Protein AF-A0A956DVA5-F1 (afdb_monomer_lite)

Structure (mmCIF, N/CA/C/O backbone):
data_AF-A0A956DVA5-F1
#
_entry.id   AF-A0A956DVA5-F1
#
loop_
_atom_site.group_PDB
_atom_site.id
_atom_site.type_symbol
_atom_site.label_atom_id
_atom_site.label_alt_id
_atom_site.label_comp_id
_atom_site.label_asym_id
_atom_site.label_entity_id
_atom_site.label_seq_id
_atom_site.pdbx_PDB_ins_code
_atom_site.Cartn_x
_atom_site.Cartn_y
_atom_site.Cartn_z
_atom_site.occupancy
_atom_site.B_iso_or_equiv
_atom_site.auth_seq_id
_atom_site.auth_comp_id
_atom_site.auth_asym_id
_atom_site.auth_atom_id
_atom_site.pdbx_PDB_model_num
ATOM 1 N N . ARG A 1 1 ? -22.297 17.768 31.010 1.00 58.62 1 ARG A N 1
ATOM 2 C CA . ARG A 1 1 ? -20.982 17.079 30.939 1.00 58.62 1 ARG A CA 1
ATOM 3 C C . ARG A 1 1 ? -21.168 15.568 30.710 1.00 58.62 1 ARG A C 1
ATOM 5 O O . ARG A 1 1 ? -20.203 14.883 30.422 1.00 58.62 1 ARG A O 1
ATOM 12 N N . ASP A 1 2 ? -22.420 15.099 30.707 1.00 57.00 2 ASP A N 1
ATOM 13 C CA . ASP A 1 2 ? -22.815 13.689 30.810 1.00 57.00 2 ASP A CA 1
ATOM 14 C C . ASP A 1 2 ? -23.072 13.000 29.457 1.00 57.00 2 ASP A C 1
ATOM 16 O O . ASP A 1 2 ? -22.935 11.789 29.339 1.00 57.00 2 ASP A O 1
ATOM 20 N N . ALA A 1 3 ? -23.370 13.758 28.395 1.00 61.31 3 ALA A N 1
ATOM 21 C CA . ALA A 1 3 ? -23.645 13.187 27.069 1.00 61.31 3 ALA A CA 1
ATOM 22 C C . ALA A 1 3 ? -22.386 12.663 26.344 1.00 61.31 3 ALA A C 1
ATOM 24 O O . ALA A 1 3 ? -22.476 11.755 25.524 1.00 61.31 3 ALA A O 1
ATOM 25 N N . ALA A 1 4 ? -21.207 13.212 26.656 1.00 60.78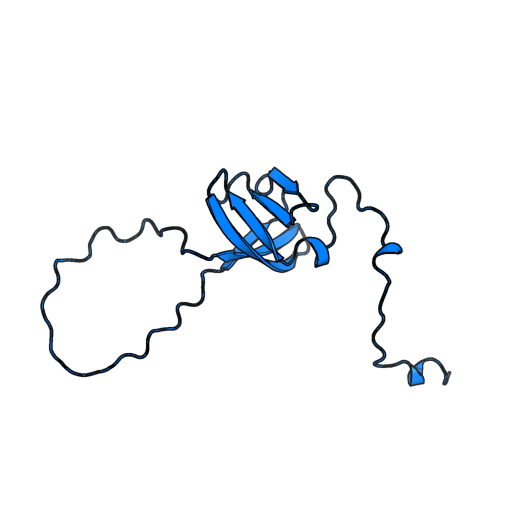 4 ALA A N 1
ATOM 26 C CA . ALA A 1 4 ? -19.945 12.807 26.034 1.00 60.78 4 ALA A CA 1
ATOM 27 C C . ALA A 1 4 ? -19.344 11.533 26.662 1.00 60.78 4 ALA A C 1
ATOM 29 O O . ALA A 1 4 ? -18.624 10.800 25.990 1.00 60.78 4 ALA A O 1
ATOM 30 N N . GLU A 1 5 ? -19.639 11.240 27.934 1.00 62.28 5 GLU A N 1
ATOM 31 C CA . GLU A 1 5 ? -19.157 10.019 28.598 1.00 62.28 5 GLU A CA 1
ATOM 32 C C . GLU A 1 5 ? -19.941 8.775 28.166 1.00 62.28 5 GLU A C 1
ATOM 34 O O . GLU A 1 5 ? -19.347 7.707 28.044 1.00 62.28 5 GLU A O 1
ATOM 39 N N . ALA A 1 6 ? -21.226 8.925 27.825 1.00 64.69 6 ALA A N 1
ATOM 40 C CA . ALA A 1 6 ? -22.063 7.846 27.289 1.00 64.69 6 ALA A CA 1
ATOM 41 C C . ALA A 1 6 ? -21.609 7.339 25.905 1.00 64.69 6 ALA A C 1
ATOM 43 O O . ALA A 1 6 ? -21.942 6.224 25.515 1.00 64.69 6 ALA A O 1
ATOM 44 N N . LEU A 1 7 ? -20.840 8.148 25.169 1.00 62.69 7 LEU A N 1
ATOM 45 C CA . LEU A 1 7 ? -20.320 7.815 23.841 1.00 62.69 7 LEU A CA 1
ATOM 46 C C . LEU A 1 7 ? -18.877 7.284 23.874 1.00 62.69 7 LEU A C 1
ATOM 48 O O . LEU A 1 7 ? -18.342 6.907 22.829 1.00 62.69 7 LEU A O 1
ATOM 52 N N . ARG A 1 8 ? -18.234 7.199 25.051 1.00 59.66 8 ARG A N 1
ATOM 53 C CA . ARG A 1 8 ? -16.911 6.565 25.161 1.00 59.66 8 ARG A CA 1
ATOM 54 C C . ARG A 1 8 ? -17.012 5.084 24.802 1.00 59.66 8 ARG A C 1
ATOM 56 O O . ARG A 1 8 ? -17.731 4.331 25.446 1.00 59.66 8 ARG A O 1
ATOM 63 N N . GLY A 1 9 ? -16.248 4.673 23.794 1.00 70.75 9 GLY A N 1
ATOM 64 C CA . GLY A 1 9 ? -16.216 3.291 23.306 1.00 70.75 9 GLY A CA 1
ATOM 65 C C . GLY A 1 9 ? -17.174 3.002 22.149 1.00 70.75 9 GLY A C 1
ATOM 66 O O . GLY A 1 9 ? -17.193 1.877 21.658 1.00 70.75 9 GLY A O 1
ATOM 67 N N . SER A 1 10 ? -17.934 3.994 21.678 1.00 69.62 10 SER A N 1
ATOM 68 C CA . SER A 1 10 ? -18.717 3.851 20.446 1.00 69.62 10 SER A CA 1
ATOM 69 C C . SER A 1 10 ? -17.796 3.869 19.222 1.00 69.62 10 SER A C 1
ATOM 71 O O . SER A 1 10 ? -16.897 4.704 19.132 1.00 69.62 10 SER A O 1
ATOM 73 N N . GLN A 1 11 ? -18.013 2.952 18.275 1.00 67.25 11 GLN A N 1
ATOM 74 C CA . GLN A 1 11 ? -17.294 2.949 16.999 1.00 67.25 11 GLN A CA 1
ATOM 75 C C . GLN A 1 11 ? -17.852 4.037 16.080 1.00 67.25 11 GLN A C 1
ATOM 77 O O . GLN A 1 11 ? -19.041 4.045 15.765 1.00 67.25 11 GLN A O 1
ATOM 82 N N . LEU A 1 12 ? -16.981 4.944 15.638 1.00 70.06 12 LEU A N 1
ATOM 83 C CA . LEU A 1 12 ? -17.312 5.931 14.620 1.00 70.06 12 LEU A CA 1
ATOM 84 C C . LEU A 1 12 ? -17.162 5.279 13.245 1.00 70.06 12 LEU A C 1
ATOM 86 O O . LEU A 1 12 ? -16.064 4.884 12.858 1.00 70.06 12 LEU A O 1
ATOM 90 N N . VAL A 1 13 ? -18.270 5.157 12.521 1.00 74.00 13 VAL A N 1
ATOM 91 C CA . VAL A 1 13 ? -18.290 4.653 11.146 1.00 74.00 13 VAL A CA 1
ATOM 92 C C . VAL A 1 13 ? -18.651 5.796 10.208 1.00 74.00 13 VAL A C 1
ATOM 94 O O . VAL A 1 13 ? -19.638 6.497 10.429 1.00 74.00 13 VAL A O 1
ATOM 97 N N . VAL A 1 14 ? -17.846 5.997 9.168 1.00 71.75 14 VAL A N 1
ATOM 98 C CA . VAL A 1 14 ? -18.098 7.002 8.131 1.00 71.75 14 VAL A CA 1
ATOM 99 C C . VAL A 1 14 ? -18.485 6.271 6.845 1.00 71.75 14 VAL A C 1
ATOM 101 O O . VAL A 1 14 ? -17.782 5.338 6.446 1.00 71.75 14 VAL A O 1
ATOM 104 N N . PRO A 1 15 ? -19.606 6.635 6.198 1.00 71.50 15 PRO A N 1
ATOM 105 C CA . PRO A 1 15 ? -19.969 6.075 4.905 1.00 71.50 15 PRO A CA 1
ATOM 106 C C . PRO A 1 15 ? -18.885 6.358 3.869 1.00 71.50 15 PRO A C 1
ATOM 108 O O . PRO A 1 15 ? -18.428 7.487 3.733 1.00 71.50 15 PRO A O 1
ATOM 111 N N . ARG A 1 16 ? -18.526 5.346 3.078 1.00 64.75 16 ARG A N 1
ATOM 112 C CA . ARG A 1 16 ? -17.474 5.473 2.061 1.00 64.75 16 ARG A CA 1
ATOM 113 C C . ARG A 1 16 ? -17.772 6.533 0.990 1.00 64.75 16 ARG A C 1
ATOM 115 O O . ARG A 1 16 ? -16.854 7.105 0.436 1.00 64.75 16 ARG A O 1
ATOM 122 N N . ALA A 1 17 ? -19.052 6.823 0.753 1.00 64.25 17 ALA A N 1
ATOM 123 C CA . ALA A 1 17 ? -19.513 7.850 -0.184 1.00 64.25 17 ALA A CA 1
ATOM 124 C C . ALA A 1 17 ? -19.338 9.301 0.318 1.00 64.25 17 ALA A C 1
ATOM 126 O O . ALA A 1 17 ? -19.606 10.230 -0.432 1.00 64.25 17 ALA A O 1
ATOM 127 N N . LEU A 1 18 ? -18.967 9.491 1.590 1.00 63.53 18 LEU A N 1
ATOM 128 C CA . LEU A 1 18 ? -18.661 10.796 2.193 1.00 63.53 18 LEU A CA 1
ATOM 129 C C . LEU A 1 18 ? -17.159 11.108 2.192 1.00 63.53 18 LEU A C 1
ATOM 131 O O . LEU A 1 18 ? -16.786 12.213 2.571 1.00 63.53 18 LEU A O 1
ATOM 135 N N . LEU A 1 19 ? -16.314 10.140 1.822 1.00 62.50 19 LEU A N 1
ATOM 136 C CA . LEU A 1 19 ? -14.902 10.407 1.576 1.00 62.50 19 LEU A CA 1
ATOM 137 C C . LEU A 1 19 ? -14.792 11.178 0.262 1.00 62.50 19 LEU A C 1
ATOM 139 O O . LEU A 1 19 ? -15.383 10.778 -0.742 1.00 62.50 19 LEU A O 1
ATOM 143 N N . GLU A 1 20 ? -14.080 12.300 0.309 1.00 66.81 20 GLU A N 1
ATOM 144 C CA . GLU A 1 20 ? -13.737 13.064 -0.886 1.00 66.81 20 GLU A CA 1
ATOM 145 C C . GLU A 1 20 ? -12.871 12.194 -1.807 1.00 66.81 20 GLU A C 1
ATOM 147 O O . GLU A 1 20 ? -12.201 11.262 -1.358 1.00 66.81 20 GLU A O 1
ATOM 152 N N . GLU A 1 21 ? -12.929 12.441 -3.115 1.00 59.94 21 GLU A N 1
ATOM 153 C CA . GLU A 1 21 ? -12.013 11.774 -4.039 1.00 59.94 21 GLU A CA 1
ATOM 154 C C . GLU A 1 21 ? -10.591 12.205 -3.668 1.00 59.94 21 GLU A C 1
ATOM 156 O O . GLU A 1 21 ? -10.309 13.401 -3.611 1.00 59.94 21 GLU A O 1
ATOM 161 N N . ALA A 1 22 ? -9.728 11.238 -3.343 1.00 64.06 22 ALA A N 1
ATOM 162 C CA . ALA A 1 22 ? -8.341 11.530 -3.012 1.00 64.06 22 ALA A CA 1
ATOM 163 C C . ALA A 1 22 ? -7.667 12.252 -4.194 1.00 64.06 22 ALA A C 1
ATOM 165 O O . ALA A 1 22 ? -7.997 11.985 -5.356 1.00 64.06 22 ALA A O 1
ATOM 166 N N . GLU A 1 23 ? -6.764 13.191 -3.902 1.00 64.00 23 GLU A N 1
ATOM 167 C CA . GLU A 1 23 ? -6.035 13.916 -4.944 1.00 64.00 23 GLU A CA 1
ATOM 168 C C . GLU A 1 23 ? -5.187 12.956 -5.795 1.00 64.00 23 GLU A C 1
ATOM 170 O O . GLU A 1 23 ? -4.921 11.812 -5.420 1.00 64.00 23 GLU A O 1
ATOM 175 N N . ALA A 1 24 ? -4.755 13.414 -6.974 1.00 60.28 24 ALA A N 1
ATOM 176 C CA . ALA A 1 24 ? -3.791 12.654 -7.761 1.00 60.28 24 ALA A CA 1
ATOM 177 C C . ALA A 1 24 ? -2.534 12.412 -6.905 1.00 60.28 24 ALA A C 1
ATOM 179 O O . ALA A 1 24 ? -1.992 13.364 -6.354 1.00 60.28 24 ALA A O 1
ATOM 180 N N . ASP A 1 25 ? -2.117 11.148 -6.791 1.00 64.81 25 ASP A N 1
ATOM 181 C CA . ASP A 1 25 ? -1.034 10.654 -5.918 1.00 64.81 25 ASP A CA 1
ATOM 182 C C . ASP A 1 25 ? -1.379 10.456 -4.428 1.00 64.81 25 ASP A C 1
ATOM 184 O O . ASP A 1 25 ? -0.534 9.972 -3.670 1.00 64.81 25 ASP A O 1
ATOM 188 N N . GLU A 1 26 ? -2.620 10.709 -4.008 1.00 71.19 26 GLU A N 1
ATOM 189 C CA . GLU A 1 26 ? -3.101 10.376 -2.666 1.00 71.19 26 GLU A CA 1
ATOM 190 C C . GLU A 1 26 ? -4.053 9.177 -2.692 1.00 71.19 26 GLU A C 1
ATOM 192 O O . GLU A 1 26 ? -4.921 9.037 -3.552 1.00 71.19 26 GLU A O 1
ATOM 197 N N . TYR A 1 27 ? -3.900 8.282 -1.717 1.00 77.88 27 TYR A N 1
ATOM 198 C CA . TYR A 1 27 ? -4.682 7.054 -1.645 1.00 77.88 27 TYR A CA 1
ATOM 199 C C . TYR A 1 27 ? -5.108 6.774 -0.213 1.00 77.88 27 TYR A C 1
ATOM 201 O O . TYR A 1 27 ? -4.314 6.850 0.727 1.00 77.88 27 TYR A O 1
ATOM 209 N N . TYR A 1 28 ? -6.360 6.363 -0.036 1.00 79.88 28 TYR A N 1
ATOM 210 C CA . TYR A 1 28 ? -6.809 5.901 1.266 1.00 79.88 28 TYR A CA 1
ATOM 211 C C . TYR A 1 28 ? -6.170 4.552 1.605 1.00 79.88 28 TYR A C 1
ATOM 213 O O . TYR A 1 28 ? -6.259 3.591 0.844 1.00 79.88 28 TYR A O 1
ATOM 221 N N . VAL A 1 29 ? -5.606 4.438 2.810 1.00 79.19 29 VAL A N 1
ATOM 222 C CA . VAL A 1 29 ? -5.010 3.190 3.328 1.00 79.19 29 VAL A CA 1
ATOM 223 C C . VAL A 1 29 ? -5.970 2.001 3.220 1.00 79.19 29 VAL A C 1
ATOM 225 O O . VAL A 1 29 ? -5.570 0.902 2.848 1.00 79.19 29 VAL A O 1
ATOM 228 N N . VAL A 1 30 ? -7.261 2.223 3.477 1.00 79.25 30 VAL A N 1
ATOM 229 C CA . VAL A 1 30 ? -8.300 1.184 3.374 1.00 79.25 30 VAL A CA 1
ATOM 230 C C . VAL A 1 30 ? -8.514 0.662 1.951 1.00 79.25 30 VAL A C 1
ATOM 232 O O . VAL A 1 30 ? -9.091 -0.412 1.784 1.00 79.25 30 VAL A O 1
ATOM 235 N N . ASP A 1 31 ? -8.066 1.413 0.948 1.00 82.19 31 ASP A N 1
ATOM 236 C CA . ASP A 1 31 ? -8.175 1.063 -0.468 1.00 82.19 31 ASP A CA 1
ATOM 237 C C . ASP A 1 31 ? -6.915 0.382 -0.974 1.00 82.19 31 ASP A C 1
ATOM 239 O O . ASP A 1 31 ? -7.000 -0.460 -1.862 1.00 82.19 31 ASP A O 1
ATOM 243 N N . LEU A 1 32 ? -5.777 0.698 -0.358 1.00 83.69 32 LEU A N 1
ATOM 244 C CA . LEU A 1 32 ? -4.491 0.062 -0.611 1.00 83.69 32 LEU A CA 1
ATOM 245 C C . LEU A 1 32 ? -4.413 -1.338 0.007 1.00 83.69 32 LEU A C 1
ATOM 247 O O . LEU A 1 32 ? -3.826 -2.244 -0.585 1.00 83.69 32 LEU A O 1
ATOM 251 N N . ILE A 1 33 ? -5.005 -1.541 1.189 1.00 86.62 33 ILE A N 1
ATOM 252 C CA . ILE A 1 33 ? -5.037 -2.852 1.847 1.00 86.62 33 ILE A CA 1
ATOM 253 C C . ILE A 1 33 ? -5.862 -3.837 1.007 1.00 86.62 33 ILE A C 1
ATOM 255 O O . ILE A 1 33 ? -7.032 -3.616 0.698 1.00 86.62 33 ILE A O 1
ATOM 259 N N . GLY A 1 34 ? -5.258 -4.981 0.685 1.00 85.19 34 GLY A N 1
ATOM 260 C CA . GLY A 1 34 ? -5.843 -6.014 -0.163 1.00 85.19 34 GLY A CA 1
ATOM 261 C C . GLY A 1 34 ? -5.543 -5.851 -1.653 1.00 85.19 34 GLY A C 1
ATOM 262 O O . GLY A 1 34 ? -5.982 -6.700 -2.429 1.00 85.19 34 GLY A O 1
ATOM 263 N N . CYS A 1 35 ? -4.796 -4.818 -2.058 1.00 88.44 35 CYS A N 1
ATOM 264 C CA . CYS A 1 35 ? -4.332 -4.694 -3.435 1.00 88.44 35 CYS A CA 1
ATOM 265 C C . CYS A 1 35 ? -3.286 -5.756 -3.786 1.00 88.44 35 CYS A C 1
ATOM 267 O O . CYS A 1 35 ? -2.422 -6.099 -2.977 1.00 88.44 35 CYS A O 1
ATOM 269 N N . GLU A 1 36 ? -3.351 -6.263 -5.013 1.00 89.25 36 GLU A N 1
ATOM 270 C CA . GLU A 1 36 ? -2.353 -7.167 -5.575 1.00 89.25 36 GLU A CA 1
ATOM 271 C C . GLU A 1 36 ? -1.130 -6.366 -6.012 1.00 89.25 36 GLU A C 1
ATOM 273 O O . GLU A 1 36 ? -1.240 -5.403 -6.768 1.00 89.25 36 GLU A O 1
ATOM 278 N N . VAL A 1 37 ? 0.041 -6.769 -5.538 1.00 88.62 37 VAL A N 1
ATOM 279 C CA . VAL A 1 37 ? 1.301 -6.092 -5.834 1.00 88.62 37 VAL A CA 1
ATOM 280 C C . VAL A 1 37 ? 1.972 -6.801 -6.997 1.00 88.62 37 VAL A C 1
ATOM 282 O O . VAL A 1 37 ? 2.310 -7.986 -6.913 1.00 88.62 37 VAL A O 1
ATOM 285 N N . MET A 1 38 ? 2.144 -6.060 -8.083 1.00 87.31 38 MET A N 1
ATOM 286 C CA . MET A 1 38 ? 2.718 -6.502 -9.345 1.00 87.31 38 MET A CA 1
ATOM 287 C C . MET A 1 38 ? 4.056 -5.796 -9.541 1.00 87.31 38 MET A C 1
ATOM 289 O O . MET A 1 38 ? 4.130 -4.579 -9.417 1.00 87.31 38 MET A O 1
ATOM 293 N N . LEU A 1 39 ? 5.105 -6.540 -9.862 1.00 86.19 39 LEU A N 1
ATOM 294 C CA . LEU A 1 39 ? 6.364 -5.989 -10.351 1.00 86.19 39 LEU A CA 1
ATOM 295 C C . LEU A 1 39 ? 6.505 -6.398 -11.810 1.00 86.19 39 LEU A C 1
ATOM 297 O O . LEU A 1 39 ? 6.601 -7.590 -12.106 1.00 86.19 39 LEU A O 1
ATOM 301 N N . ASP A 1 40 ? 6.463 -5.414 -12.704 1.00 82.88 40 ASP A N 1
ATOM 302 C CA . ASP A 1 40 ? 6.322 -5.628 -14.145 1.00 82.88 40 ASP A CA 1
ATOM 303 C C . ASP A 1 40 ? 5.135 -6.566 -14.463 1.00 82.88 40 ASP A C 1
ATOM 305 O O . ASP A 1 40 ? 3.977 -6.178 -14.308 1.00 82.88 40 ASP A O 1
ATOM 309 N N . GLU A 1 41 ? 5.397 -7.813 -14.863 1.00 79.81 41 GLU A N 1
ATOM 310 C CA . GLU A 1 41 ? 4.379 -8.834 -15.168 1.00 79.81 41 GLU A CA 1
ATOM 311 C C . GLU A 1 41 ? 4.237 -9.900 -14.063 1.00 79.81 41 GLU A C 1
ATOM 313 O O . GLU A 1 41 ? 3.384 -10.790 -14.139 1.00 79.81 41 GLU A O 1
ATOM 318 N N . ALA A 1 42 ? 5.067 -9.830 -13.019 1.00 82.12 42 ALA A N 1
ATOM 319 C CA . ALA A 1 42 ? 5.108 -10.806 -11.942 1.00 82.12 42 ALA A CA 1
ATOM 320 C C . ALA A 1 42 ? 4.288 -10.342 -10.733 1.00 82.12 42 ALA A C 1
ATOM 322 O O . ALA A 1 42 ? 4.586 -9.334 -10.094 1.00 82.12 42 ALA A O 1
ATOM 323 N N . ARG A 1 43 ? 3.286 -11.139 -10.352 1.00 85.81 43 ARG A N 1
ATOM 324 C CA . ARG A 1 4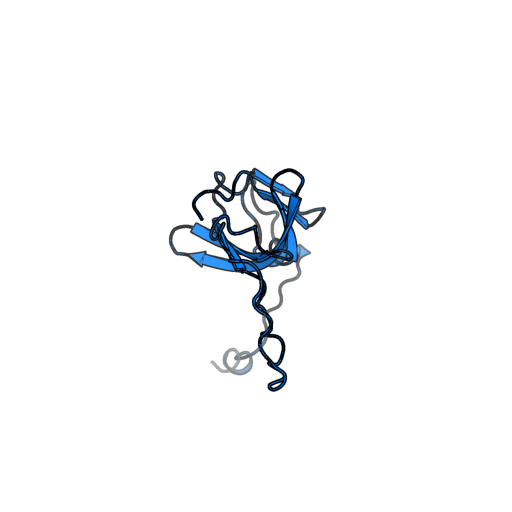3 ? 2.598 -10.969 -9.069 1.00 85.81 43 ARG A CA 1
ATOM 325 C C . ARG A 1 43 ? 3.543 -11.338 -7.928 1.00 85.81 43 ARG A C 1
ATOM 327 O O . ARG A 1 43 ? 3.941 -12.496 -7.804 1.00 85.81 43 ARG A O 1
ATOM 334 N N . LEU A 1 44 ? 3.852 -10.365 -7.081 1.00 83.75 44 LEU A N 1
ATOM 335 C CA . LEU A 1 44 ? 4.665 -10.552 -5.883 1.00 83.75 44 LEU A CA 1
ATOM 336 C C . LEU A 1 44 ? 3.820 -11.023 -4.698 1.00 83.75 44 LEU A C 1
ATOM 338 O O . LEU A 1 44 ? 4.237 -11.907 -3.948 1.00 83.75 44 LEU A O 1
ATOM 342 N N . GLY A 1 45 ? 2.623 -10.459 -4.536 1.00 87.44 45 GLY A N 1
ATOM 343 C CA . GLY A 1 45 ? 1.773 -10.772 -3.394 1.00 87.44 45 GLY A CA 1
ATOM 344 C C . GLY A 1 45 ? 0.607 -9.812 -3.229 1.00 87.44 45 GLY A C 1
ATOM 345 O O . GLY A 1 45 ? 0.094 -9.272 -4.209 1.00 87.44 45 GLY A O 1
ATOM 346 N N . VAL A 1 46 ? 0.184 -9.608 -1.983 1.00 89.81 46 VAL A N 1
ATOM 347 C CA . VAL A 1 46 ? -0.936 -8.722 -1.630 1.00 89.81 46 VAL A CA 1
ATOM 348 C C . VAL A 1 46 ? -0.568 -7.787 -0.484 1.00 89.81 46 VAL A C 1
ATOM 350 O O . VAL A 1 46 ? 0.112 -8.198 0.458 1.00 89.81 46 VAL A O 1
ATOM 353 N N . VAL A 1 47 ? -1.027 -6.538 -0.536 1.00 89.75 47 VAL A N 1
ATOM 354 C CA . VAL A 1 47 ? -0.880 -5.582 0.569 1.00 89.75 47 VAL A CA 1
ATOM 355 C C . VAL A 1 47 ? -1.729 -6.062 1.744 1.00 89.75 47 VAL A C 1
ATOM 357 O O . VAL A 1 47 ? -2.933 -6.274 1.608 1.00 89.75 47 VAL A O 1
ATOM 360 N N . VAL A 1 48 ? -1.108 -6.244 2.904 1.00 88.81 48 VAL A N 1
ATOM 361 C CA . VAL A 1 48 ? -1.787 -6.663 4.138 1.00 88.81 48 VAL A CA 1
ATOM 362 C C . VAL A 1 48 ? -1.918 -5.539 5.151 1.00 88.81 48 VAL A C 1
ATOM 364 O O . VAL A 1 48 ? -2.789 -5.619 6.012 1.00 88.81 48 VAL A O 1
ATOM 367 N N . ASP A 1 49 ? -1.061 -4.526 5.067 1.00 86.94 49 ASP A N 1
ATOM 368 C CA . ASP A 1 49 ? -1.046 -3.400 5.996 1.00 86.94 49 ASP A CA 1
ATOM 369 C C . ASP A 1 49 ? -0.358 -2.186 5.355 1.00 86.94 49 ASP A C 1
ATOM 371 O O . ASP A 1 49 ? 0.345 -2.332 4.352 1.00 86.94 49 ASP A O 1
ATOM 375 N N . VAL A 1 50 ? -0.534 -1.002 5.940 1.00 87.06 50 VAL A N 1
ATOM 376 C CA . VAL A 1 50 ? 0.202 0.215 5.567 1.00 87.06 50 VAL A CA 1
ATOM 377 C C . VAL A 1 50 ? 0.705 0.887 6.839 1.00 87.06 50 VAL A C 1
ATOM 379 O O . VAL A 1 50 ? -0.079 1.304 7.689 1.00 87.06 50 VAL A O 1
ATOM 382 N N . GLN A 1 51 ? 2.023 0.987 6.974 1.00 88.12 51 GLN A N 1
ATOM 383 C CA . GLN A 1 51 ? 2.676 1.674 8.078 1.00 88.12 51 GLN A CA 1
ATOM 384 C C . GLN A 1 51 ? 3.000 3.111 7.685 1.00 88.12 51 GLN A C 1
ATOM 386 O O . GLN A 1 51 ? 3.802 3.350 6.789 1.00 88.12 51 GLN A O 1
ATOM 391 N N . SER A 1 52 ? 2.404 4.066 8.393 1.00 83.56 52 SER A N 1
ATOM 392 C CA . SER A 1 52 ? 2.717 5.482 8.220 1.00 83.56 52 SER A CA 1
ATOM 393 C C . SER A 1 52 ? 3.917 5.863 9.089 1.00 83.56 52 SER A C 1
ATOM 395 O O . SER A 1 52 ? 3.836 5.831 10.322 1.00 83.56 52 SER A O 1
ATOM 397 N N . TYR A 1 53 ? 5.051 6.179 8.461 1.00 85.81 53 TYR A N 1
ATOM 398 C CA . TYR A 1 53 ? 6.237 6.715 9.128 1.00 85.81 53 TYR A CA 1
ATOM 399 C C . TYR A 1 53 ? 6.257 8.247 9.025 1.00 85.81 53 TYR A C 1
ATOM 401 O O . TYR A 1 53 ? 5.660 8.816 8.115 1.00 85.81 53 TYR A O 1
ATOM 409 N N . PRO A 1 54 ? 7.002 8.954 9.899 1.00 83.56 54 PRO A N 1
ATOM 410 C CA . PRO A 1 54 ? 7.051 10.421 9.887 1.00 83.56 54 PRO A CA 1
ATOM 411 C C . PRO A 1 54 ? 7.505 11.055 8.562 1.00 83.56 54 PRO A C 1
ATOM 413 O O . PRO A 1 54 ? 7.269 12.239 8.347 1.00 83.56 54 PRO A O 1
ATOM 416 N N . THR A 1 55 ? 8.196 10.289 7.715 1.00 78.75 55 THR A N 1
ATOM 417 C CA . THR A 1 55 ? 8.803 10.764 6.463 1.00 78.75 55 THR A CA 1
ATOM 418 C C . THR A 1 55 ? 8.141 10.164 5.218 1.00 78.75 55 THR A C 1
ATOM 420 O O . THR A 1 55 ? 8.322 10.702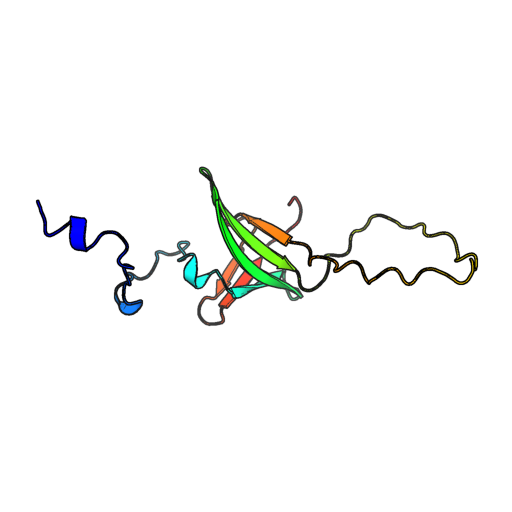 4.129 1.00 78.75 55 THR A O 1
ATOM 423 N N . CYS A 1 56 ? 7.426 9.043 5.350 1.00 80.69 56 CYS A N 1
ATOM 424 C CA . CYS A 1 56 ? 6.788 8.337 4.239 1.00 80.69 56 CYS A CA 1
ATOM 425 C C . CYS A 1 56 ? 5.795 7.278 4.731 1.00 80.69 56 CYS A C 1
ATOM 427 O O . CYS A 1 56 ? 5.937 6.734 5.824 1.00 80.69 56 CYS A O 1
ATOM 429 N N . ASP A 1 57 ? 4.842 6.914 3.883 1.00 86.94 57 ASP A N 1
ATOM 430 C CA . ASP A 1 57 ? 4.009 5.733 4.093 1.00 86.94 57 ASP A CA 1
ATOM 431 C C . ASP A 1 57 ? 4.656 4.498 3.468 1.00 86.94 57 ASP A C 1
ATOM 433 O O . ASP A 1 57 ? 5.296 4.572 2.420 1.00 86.94 57 ASP A O 1
ATOM 437 N N . VAL A 1 58 ? 4.511 3.346 4.116 1.00 87.00 58 VAL A N 1
ATOM 438 C CA . VAL A 1 58 ? 5.131 2.080 3.724 1.00 87.00 58 VAL A CA 1
ATOM 439 C C . VAL A 1 58 ? 4.062 1.001 3.627 1.00 87.00 58 VAL A C 1
ATOM 441 O O . VAL A 1 58 ? 3.417 0.641 4.609 1.00 87.00 58 VAL A O 1
ATOM 444 N N . LEU A 1 59 ? 3.890 0.445 2.433 1.00 87.44 59 LEU A N 1
ATOM 445 C CA . LEU A 1 59 ? 3.014 -0.686 2.158 1.00 87.44 59 LEU A CA 1
ATOM 446 C C . LEU A 1 59 ? 3.659 -1.973 2.669 1.00 87.44 59 LEU A C 1
ATOM 448 O O . LEU A 1 59 ? 4.738 -2.357 2.226 1.00 87.44 59 LEU A O 1
ATOM 452 N N . VAL A 1 60 ? 2.976 -2.691 3.550 1.00 88.25 60 VAL A N 1
ATOM 453 C CA . VAL A 1 60 ? 3.383 -4.030 3.974 1.00 88.25 60 VAL A CA 1
ATOM 454 C C . VAL A 1 60 ? 2.721 -5.041 3.052 1.00 88.25 60 VAL A C 1
ATOM 456 O O . VAL A 1 60 ? 1.509 -5.261 3.089 1.00 88.25 60 VAL A O 1
ATOM 459 N N . VAL A 1 61 ? 3.531 -5.691 2.234 1.00 88.25 61 VAL A N 1
ATOM 460 C CA . VAL A 1 61 ? 3.123 -6.674 1.237 1.00 88.25 61 VAL A CA 1
ATOM 461 C C . VAL A 1 61 ? 3.469 -8.063 1.740 1.00 88.25 61 VAL A C 1
ATOM 463 O O . VAL A 1 61 ? 4.589 -8.344 2.159 1.00 88.25 61 VAL A O 1
ATOM 466 N N . ASN A 1 62 ? 2.500 -8.962 1.692 1.00 87.44 62 ASN A N 1
ATOM 467 C CA . ASN A 1 62 ? 2.718 -10.363 1.975 1.00 87.44 62 ASN A CA 1
ATOM 468 C C . ASN A 1 62 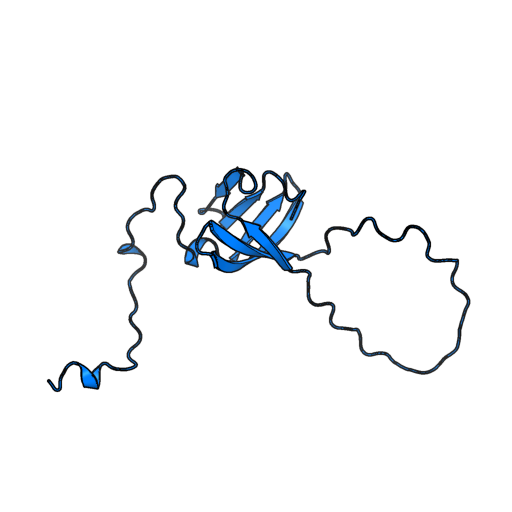? 3.023 -11.095 0.670 1.00 87.44 62 ASN A C 1
ATOM 470 O O . ASN A 1 62 ? 2.144 -11.197 -0.188 1.00 87.44 62 ASN A O 1
ATOM 474 N N . LEU A 1 63 ? 4.255 -11.582 0.520 1.00 82.31 63 LEU A N 1
ATOM 475 C CA . LEU A 1 63 ? 4.687 -12.248 -0.701 1.00 82.31 63 LEU A CA 1
ATOM 476 C C . LEU A 1 63 ? 4.139 -13.679 -0.763 1.00 82.31 63 LEU A C 1
ATOM 478 O O . LEU A 1 63 ? 4.322 -14.472 0.165 1.00 82.31 63 LEU A O 1
ATOM 482 N N . ASP A 1 64 ? 3.504 -14.025 -1.884 1.00 71.44 64 ASP A N 1
ATOM 483 C CA . ASP A 1 64 ? 2.971 -15.376 -2.123 1.00 71.44 64 ASP A CA 1
ATOM 484 C C . ASP A 1 64 ? 4.101 -16.381 -2.390 1.00 71.44 64 ASP A C 1
ATOM 486 O O . ASP A 1 64 ? 4.013 -17.566 -2.054 1.00 71.44 64 ASP A O 1
ATOM 490 N N . ARG A 1 65 ? 5.197 -15.891 -2.973 1.00 61.44 65 ARG A N 1
ATOM 491 C CA . ARG A 1 65 ? 6.420 -16.645 -3.226 1.00 61.44 65 ARG A CA 1
ATOM 492 C C . ARG A 1 65 ? 7.595 -15.883 -2.622 1.00 61.44 65 ARG A C 1
ATOM 494 O O . ARG A 1 65 ? 7.651 -14.669 -2.790 1.00 61.44 65 ARG A O 1
ATOM 501 N N . PRO A 1 66 ? 8.554 -16.556 -1.964 1.00 59.25 66 PRO A N 1
ATOM 502 C CA . PRO A 1 66 ? 9.818 -15.908 -1.659 1.00 59.25 66 PRO A CA 1
ATOM 503 C C . PRO A 1 66 ? 10.422 -15.383 -2.962 1.00 59.25 66 PRO A C 1
ATOM 505 O O . PRO A 1 66 ? 10.609 -16.153 -3.911 1.00 59.25 66 PRO A O 1
ATOM 508 N N . LEU A 1 67 ? 10.664 -14.070 -3.012 1.00 56.56 67 LEU A N 1
ATOM 509 C CA . LEU A 1 67 ? 11.557 -13.477 -3.997 1.00 56.56 67 LEU A CA 1
ATOM 510 C C . LEU A 1 67 ? 12.863 -14.254 -3.850 1.00 56.56 67 LEU A C 1
ATOM 512 O O . LEU A 1 67 ? 13.393 -14.326 -2.747 1.00 56.56 67 LEU A O 1
ATOM 516 N N . ALA A 1 68 ? 13.259 -14.984 -4.888 1.00 48.25 68 ALA A N 1
ATOM 517 C CA . ALA A 1 68 ? 14.326 -15.966 -4.781 1.00 48.25 68 ALA A CA 1
ATOM 518 C C . ALA A 1 68 ? 15.581 -15.300 -4.205 1.00 48.25 68 ALA A C 1
ATOM 520 O O . ALA A 1 68 ? 16.168 -14.458 -4.874 1.00 48.25 68 ALA A O 1
ATOM 521 N N . ASP A 1 69 ? 15.973 -15.670 -2.985 1.00 46.28 69 ASP A N 1
ATOM 522 C CA . ASP A 1 69 ? 17.247 -15.258 -2.408 1.00 46.28 69 ASP A CA 1
ATOM 523 C C . ASP A 1 69 ? 18.367 -15.757 -3.340 1.00 46.28 69 ASP A C 1
ATOM 525 O O . ASP A 1 69 ? 18.515 -16.975 -3.501 1.00 46.28 69 ASP A O 1
ATOM 529 N N . PRO A 1 70 ? 19.190 -14.893 -3.965 1.00 49.06 70 PRO A N 1
ATOM 530 C CA . PRO A 1 70 ? 20.374 -15.346 -4.680 1.00 49.06 70 PRO A CA 1
ATOM 531 C C . PRO A 1 70 ? 21.529 -15.561 -3.686 1.00 49.06 70 PRO A C 1
ATOM 533 O O . PRO A 1 70 ? 22.604 -14.987 -3.841 1.00 49.06 70 PRO A O 1
ATOM 536 N N . ALA A 1 71 ? 21.315 -16.358 -2.635 1.00 48.44 71 ALA A N 1
ATOM 537 C CA . ALA A 1 71 ? 22.333 -16.625 -1.618 1.00 48.44 71 ALA A CA 1
ATOM 538 C C . ALA A 1 71 ? 22.190 -18.031 -1.011 1.00 48.44 71 ALA A C 1
ATOM 540 O O . ALA A 1 71 ? 21.754 -18.196 0.121 1.00 48.44 71 ALA A O 1
ATOM 541 N N . ASP A 1 72 ? 22.514 -19.040 -1.824 1.00 42.72 72 ASP A N 1
ATOM 542 C CA . ASP A 1 72 ? 23.476 -20.099 -1.473 1.00 42.72 72 ASP A CA 1
ATOM 543 C C . ASP A 1 72 ? 23.658 -21.032 -2.691 1.00 42.72 72 ASP A C 1
ATOM 545 O O . ASP A 1 72 ? 22.900 -21.991 -2.866 1.00 42.72 72 ASP A O 1
ATOM 549 N N . PRO A 1 73 ? 24.652 -20.799 -3.571 1.00 54.03 73 PRO A N 1
ATOM 550 C CA . PRO A 1 73 ? 24.983 -21.722 -4.647 1.00 54.03 73 PRO A CA 1
ATOM 551 C C . PRO A 1 73 ? 25.902 -22.849 -4.150 1.00 54.03 73 PRO A C 1
ATOM 553 O O . PRO A 1 73 ? 26.851 -23.188 -4.837 1.00 54.03 73 PRO A O 1
ATOM 556 N N . GLU A 1 74 ? 25.677 -23.438 -2.972 1.00 48.88 74 GLU A N 1
ATOM 557 C CA . GLU A 1 74 ? 26.408 -24.654 -2.580 1.00 48.88 74 GLU A CA 1
ATOM 558 C C . GLU A 1 74 ? 25.699 -25.435 -1.467 1.00 48.88 74 GLU A C 1
ATOM 560 O O . GLU A 1 74 ? 26.124 -25.480 -0.315 1.00 48.88 74 GLU A O 1
ATOM 565 N N . ALA A 1 75 ? 24.606 -26.114 -1.816 1.00 46.41 75 ALA A N 1
ATOM 566 C CA . ALA A 1 75 ? 24.239 -27.313 -1.076 1.00 46.41 75 ALA A CA 1
ATOM 567 C C . ALA A 1 75 ? 25.103 -28.470 -1.618 1.00 46.41 75 ALA A C 1
ATOM 569 O O . ALA A 1 75 ? 24.886 -28.885 -2.762 1.00 46.41 75 ALA A O 1
ATOM 570 N N . PRO A 1 76 ? 26.082 -28.999 -0.855 1.00 53.78 76 PRO A N 1
ATOM 571 C CA . PRO A 1 76 ? 26.795 -30.206 -1.256 1.00 53.78 76 PRO A CA 1
ATOM 572 C C . PRO A 1 76 ? 25.793 -31.361 -1.443 1.00 53.78 76 PRO A C 1
ATOM 574 O O . PRO A 1 76 ? 24.733 -31.368 -0.803 1.00 53.78 76 PRO A O 1
ATOM 577 N N . PRO A 1 77 ? 26.089 -32.329 -2.332 1.00 60.09 77 PRO A N 1
ATOM 578 C CA . PRO A 1 77 ? 25.165 -33.402 -2.681 1.00 60.09 77 PRO A CA 1
ATOM 579 C C . PRO A 1 77 ? 24.664 -34.141 -1.431 1.00 60.09 77 PRO A C 1
ATOM 581 O O . PRO A 1 77 ? 25.402 -34.291 -0.454 1.00 60.09 77 PRO A O 1
ATOM 584 N N . PRO A 1 78 ? 23.404 -34.605 -1.435 1.00 51.25 78 PRO A N 1
ATOM 585 C CA . PRO A 1 78 ? 22.759 -35.101 -0.231 1.00 51.25 78 PRO A CA 1
ATOM 586 C C . PRO A 1 78 ? 23.419 -36.397 0.252 1.00 51.25 78 PRO A C 1
ATOM 588 O O . PRO A 1 78 ? 23.253 -37.458 -0.348 1.00 51.25 78 PRO A O 1
ATOM 591 N N . GLU A 1 79 ? 24.120 -36.339 1.385 1.00 49.62 79 GLU A N 1
ATOM 592 C CA . GLU A 1 79 ? 24.416 -37.544 2.160 1.00 49.62 79 GLU A CA 1
ATOM 593 C C . GLU A 1 79 ? 23.113 -38.103 2.768 1.00 49.62 79 GLU A C 1
ATOM 595 O O . GLU A 1 79 ? 22.342 -37.357 3.386 1.00 49.62 79 GLU A O 1
ATOM 600 N N . PRO A 1 80 ? 22.852 -39.421 2.685 1.00 52.25 80 PRO A N 1
ATOM 601 C CA . PRO A 1 80 ? 21.669 -40.016 3.287 1.00 52.25 80 PRO A CA 1
ATOM 602 C C . PRO A 1 80 ? 21.891 -40.191 4.796 1.00 52.25 80 PRO A C 1
ATOM 604 O O . PRO A 1 80 ? 22.642 -41.067 5.228 1.00 52.25 80 PRO A O 1
ATOM 607 N N . LYS A 1 81 ? 21.217 -39.392 5.637 1.00 42.75 81 LYS A N 1
ATOM 608 C CA . LYS A 1 81 ? 21.248 -39.573 7.102 1.00 42.75 81 LYS A CA 1
ATOM 609 C C . LYS A 1 81 ? 19.857 -39.765 7.721 1.00 42.75 81 LYS A C 1
ATOM 611 O O . LYS A 1 81 ? 19.173 -38.812 8.060 1.00 42.75 81 LYS A O 1
ATOM 616 N N . LYS A 1 82 ? 19.558 -41.063 7.891 1.00 34.81 82 LYS A N 1
ATOM 617 C CA . LYS A 1 82 ? 18.892 -41.809 8.990 1.00 34.81 82 LYS A CA 1
ATOM 618 C C . LYS A 1 82 ? 17.483 -41.405 9.491 1.00 34.81 82 LYS A C 1
ATOM 620 O O . LYS A 1 82 ? 17.138 -40.231 9.562 1.00 34.81 82 LYS A O 1
ATOM 625 N N . PRO A 1 83 ? 16.660 -42.400 9.897 1.00 40.44 83 PRO A N 1
ATOM 626 C CA . PRO A 1 83 ? 15.275 -42.184 10.294 1.00 40.44 83 PRO A CA 1
ATOM 627 C C . PRO A 1 83 ? 15.199 -41.662 11.733 1.00 40.44 83 PRO A C 1
ATOM 629 O O . PRO A 1 83 ? 15.835 -42.212 12.627 1.00 40.44 83 PRO A O 1
ATOM 632 N N . GLY A 1 84 ? 14.364 -40.648 11.969 1.00 44.88 84 GLY A N 1
ATOM 633 C CA . GLY A 1 84 ? 13.895 -40.326 13.321 1.00 44.88 84 GLY A CA 1
ATOM 634 C C . GLY A 1 84 ? 14.057 -38.875 13.763 1.00 44.88 84 GLY A C 1
ATOM 635 O O . GLY A 1 84 ? 14.889 -38.578 14.604 1.00 44.88 84 GLY A O 1
ATOM 636 N N . PHE A 1 85 ? 13.202 -37.990 13.246 1.00 37.97 85 PHE A N 1
ATOM 637 C CA . PHE A 1 85 ? 12.408 -37.015 14.014 1.00 37.97 85 PHE A CA 1
ATOM 638 C C . PHE A 1 85 ? 11.500 -36.302 13.002 1.00 37.97 85 PHE A C 1
ATOM 640 O O . PHE A 1 85 ? 11.996 -35.622 12.104 1.00 37.97 85 PHE A O 1
ATOM 647 N N . LYS A 1 86 ? 10.171 -36.456 13.092 1.00 40.38 86 LYS A N 1
ATOM 648 C CA . LYS A 1 86 ? 9.236 -35.700 12.238 1.00 40.38 86 LYS A CA 1
ATOM 649 C C . LYS A 1 86 ? 9.289 -34.225 12.658 1.00 40.38 86 LYS A C 1
ATOM 651 O O . LYS A 1 86 ? 8.521 -33.803 13.521 1.00 40.38 86 LYS A O 1
ATOM 656 N N . LYS A 1 87 ? 10.217 -33.437 12.098 1.00 42.50 87 LYS A N 1
ATOM 657 C CA . LYS A 1 87 ? 10.199 -31.974 12.238 1.00 42.50 87 LYS A CA 1
ATOM 658 C C . LYS A 1 87 ? 8.875 -31.499 11.643 1.00 42.50 87 LYS A C 1
ATOM 660 O O . LYS A 1 87 ? 8.651 -31.650 10.445 1.00 42.50 87 LYS A O 1
ATOM 665 N N . LYS A 1 88 ? 7.975 -30.984 12.491 1.00 33.03 88 LYS A N 1
ATOM 666 C CA . LYS A 1 88 ? 6.769 -30.279 12.032 1.00 33.03 88 LYS A CA 1
ATOM 667 C C . LYS A 1 88 ? 7.222 -29.251 10.989 1.00 33.03 88 LYS A C 1
ATOM 669 O O . LYS A 1 88 ? 8.235 -28.593 11.253 1.00 33.03 88 LYS A O 1
ATOM 674 N N . PRO A 1 89 ? 6.545 -29.130 9.833 1.00 37.69 89 PRO A N 1
ATOM 675 C CA . PRO A 1 89 ? 6.949 -28.167 8.821 1.00 37.69 89 PRO A CA 1
ATOM 676 C C . PRO A 1 89 ? 7.013 -26.816 9.520 1.00 37.69 89 PRO A C 1
ATOM 678 O O . PRO A 1 89 ? 6.036 -26.392 10.147 1.00 37.69 89 PRO A O 1
ATOM 681 N N . ARG A 1 90 ? 8.196 -26.189 9.515 1.00 50.03 90 ARG A N 1
ATOM 682 C CA . ARG A 1 90 ? 8.308 -24.799 9.946 1.00 50.03 90 ARG A CA 1
ATOM 683 C C . ARG A 1 90 ? 7.295 -24.087 9.071 1.00 50.03 90 ARG A C 1
ATOM 685 O O . ARG A 1 90 ? 7.423 -24.143 7.852 1.00 50.03 90 ARG A O 1
ATOM 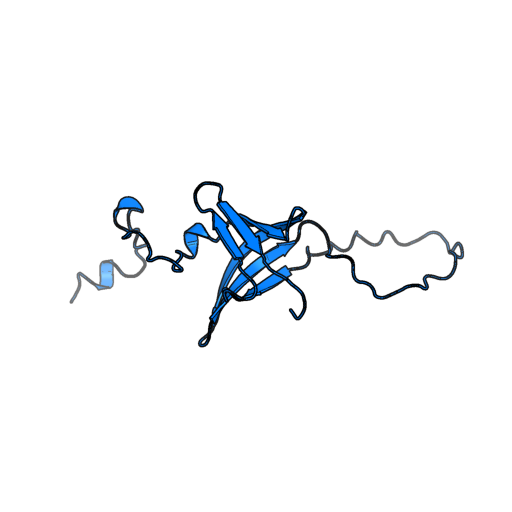692 N N . ARG A 1 91 ? 6.237 -23.543 9.677 1.00 45.59 91 ARG A N 1
ATOM 693 C CA . ARG A 1 91 ? 5.327 -22.646 8.974 1.00 45.59 91 ARG A CA 1
ATOM 694 C C . ARG A 1 91 ? 6.222 -21.499 8.529 1.00 45.59 91 ARG A C 1
ATOM 696 O O . ARG A 1 91 ? 6.544 -20.647 9.355 1.00 45.59 91 ARG A O 1
ATOM 703 N N . LEU A 1 92 ? 6.743 -21.588 7.306 1.00 50.72 92 LEU A N 1
ATOM 704 C CA . LEU A 1 92 ? 7.498 -20.528 6.668 1.00 50.72 92 LEU A CA 1
ATOM 705 C C . LEU A 1 92 ? 6.506 -19.376 6.680 1.00 50.72 92 LEU A C 1
ATOM 707 O O . LEU A 1 92 ? 5.466 -19.456 6.026 1.00 50.72 92 LEU A O 1
ATOM 711 N N . ARG A 1 93 ? 6.714 -18.400 7.567 1.00 49.69 93 ARG A N 1
ATOM 712 C CA . ARG A 1 93 ? 5.919 -17.184 7.474 1.00 49.69 93 ARG A CA 1
ATOM 713 C C . ARG A 1 93 ? 6.230 -16.647 6.077 1.00 49.69 93 ARG A C 1
ATOM 715 O O . ARG A 1 93 ? 7.419 -16.583 5.759 1.00 49.69 93 ARG A O 1
ATOM 722 N N . PRO A 1 94 ? 5.219 -16.378 5.241 1.00 55.94 94 PRO A N 1
ATOM 723 C CA . PRO A 1 94 ? 5.474 -15.756 3.953 1.00 55.94 94 PRO A CA 1
ATOM 724 C C . PRO A 1 94 ? 6.338 -14.505 4.179 1.00 55.94 94 PRO A C 1
ATOM 726 O O . PRO A 1 94 ? 6.139 -13.812 5.189 1.00 55.94 94 PRO A O 1
ATOM 729 N N . PRO A 1 95 ? 7.359 -14.279 3.337 1.00 70.12 95 PRO A N 1
ATOM 730 C CA . PRO A 1 95 ? 8.220 -13.124 3.495 1.00 70.12 95 PRO A CA 1
ATOM 731 C C . PRO A 1 95 ? 7.373 -11.862 3.334 1.00 70.12 95 PRO A C 1
ATOM 733 O O . PRO A 1 95 ? 6.541 -11.760 2.432 1.00 70.12 95 PRO A O 1
ATOM 736 N N . ARG A 1 96 ? 7.537 -10.932 4.273 1.00 78.44 96 ARG A N 1
ATOM 737 C CA . ARG A 1 96 ? 6.883 -9.628 4.223 1.00 78.44 96 ARG A CA 1
ATOM 738 C C . ARG A 1 96 ? 7.842 -8.664 3.551 1.00 78.44 96 ARG A C 1
ATOM 740 O O . ARG A 1 96 ? 9.000 -8.608 3.950 1.00 78.44 96 ARG A O 1
ATOM 747 N N . LEU A 1 97 ? 7.353 -7.951 2.551 1.00 82.94 97 LEU A N 1
ATOM 748 C CA . LEU A 1 97 ? 8.075 -6.902 1.854 1.00 82.94 97 LEU A CA 1
ATOM 749 C C . LEU A 1 97 ? 7.464 -5.565 2.256 1.00 82.94 97 LEU A C 1
ATOM 751 O O . LEU A 1 97 ? 6.255 -5.387 2.163 1.00 82.94 97 LEU A O 1
ATOM 755 N N . GLU A 1 98 ? 8.291 -4.644 2.722 1.00 85.62 98 GLU A N 1
ATOM 756 C CA . GLU A 1 98 ? 7.874 -3.300 3.109 1.00 85.62 98 GLU A CA 1
ATOM 757 C C . GLU A 1 98 ? 8.272 -2.347 1.982 1.00 85.62 98 GLU A C 1
ATOM 759 O O . GLU A 1 98 ? 9.453 -2.162 1.721 1.00 85.62 98 GLU A O 1
ATOM 764 N N . VAL A 1 99 ? 7.295 -1.790 1.266 1.00 84.44 99 VAL A N 1
ATOM 765 C CA . VAL A 1 99 ? 7.519 -0.943 0.089 1.00 84.44 99 VAL A CA 1
ATOM 766 C C . VAL A 1 99 ? 7.091 0.487 0.410 1.00 84.44 99 VAL A C 1
ATOM 768 O O . VAL A 1 99 ? 5.898 0.727 0.591 1.00 84.44 99 VAL A O 1
ATOM 771 N N . PRO A 1 100 ? 8.010 1.463 0.465 1.00 85.44 100 PRO A N 1
ATOM 772 C CA . PRO A 1 100 ? 7.648 2.864 0.614 1.00 85.44 100 PRO A CA 1
ATOM 773 C C . PRO A 1 100 ? 6.764 3.326 -0.549 1.00 85.44 100 PRO A C 1
ATOM 775 O O . PRO A 1 100 ? 7.100 3.088 -1.711 1.00 85.44 100 PRO A O 1
ATOM 778 N N . MET A 1 101 ? 5.681 4.048 -0.256 1.00 80.12 101 MET A N 1
ATOM 779 C CA . MET A 1 101 ? 4.863 4.779 -1.233 1.00 80.12 101 MET A CA 1
ATOM 780 C C . MET A 1 101 ? 5.592 6.030 -1.733 1.00 80.12 101 MET A C 1
ATOM 782 O O . MET A 1 101 ? 5.089 7.146 -1.680 1.00 80.12 101 MET A O 1
ATOM 786 N N . ALA A 1 102 ? 6.818 5.846 -2.206 1.00 78.50 102 ALA A N 1
ATOM 787 C CA . ALA A 1 102 ? 7.526 6.847 -2.978 1.00 78.50 102 ALA A CA 1
ATOM 788 C C . ALA A 1 102 ? 7.370 6.503 -4.461 1.00 78.50 102 ALA A C 1
ATOM 790 O O . ALA A 1 102 ? 7.458 5.330 -4.836 1.00 78.50 102 ALA A O 1
ATOM 791 N N . GLY A 1 103 ? 7.226 7.520 -5.316 1.00 74.50 103 GLY A N 1
ATOM 792 C CA . GLY A 1 103 ? 7.118 7.342 -6.773 1.00 74.50 103 GLY A CA 1
ATOM 793 C C . GLY A 1 103 ? 8.328 6.655 -7.427 1.00 74.50 103 GLY A C 1
ATOM 794 O O . GLY A 1 103 ? 8.301 6.316 -8.605 1.00 74.50 103 GLY A O 1
ATOM 795 N N . THR A 1 104 ? 9.408 6.422 -6.675 1.00 78.12 104 THR A N 1
ATOM 796 C CA . THR A 1 104 ? 10.544 5.592 -7.099 1.00 78.12 104 THR A CA 1
ATOM 797 C C . THR A 1 104 ? 10.226 4.099 -7.095 1.00 78.12 104 THR A C 1
ATOM 799 O O . THR A 1 104 ? 10.766 3.368 -7.920 1.00 78.12 104 THR A O 1
ATOM 802 N N . TYR A 1 105 ? 9.381 3.642 -6.166 1.00 82.25 105 TYR A N 1
ATOM 803 C CA . TYR A 1 105 ? 9.028 2.230 -5.996 1.00 82.25 105 TYR A CA 1
ATOM 804 C C . TYR A 1 105 ? 7.631 1.931 -6.522 1.00 82.25 105 TYR A C 1
ATOM 806 O O . TYR A 1 105 ? 7.439 0.889 -7.138 1.00 82.25 105 TYR A O 1
ATOM 814 N N . VAL A 1 106 ? 6.667 2.830 -6.320 1.00 84.50 106 VAL A N 1
ATOM 815 C CA . VAL A 1 106 ? 5.302 2.688 -6.839 1.00 84.50 106 VAL A CA 1
ATOM 816 C C . VAL A 1 106 ? 5.210 3.438 -8.162 1.00 84.50 106 VAL A C 1
ATOM 818 O O . VAL A 1 106 ? 5.394 4.650 -8.200 1.00 84.50 106 VAL A O 1
ATOM 821 N N . ARG A 1 107 ? 4.961 2.707 -9.253 1.00 82.19 107 ARG A N 1
ATOM 822 C CA . ARG A 1 107 ? 4.793 3.284 -10.593 1.00 82.19 107 ARG A CA 1
ATOM 823 C C . ARG A 1 107 ? 3.368 3.767 -10.810 1.00 82.19 107 ARG A C 1
ATOM 825 O O . ARG A 1 107 ? 3.173 4.840 -11.363 1.00 82.19 107 ARG A O 1
ATOM 832 N N . ASP A 1 108 ? 2.410 2.916 -10.465 1.00 82.75 108 ASP A N 1
ATOM 833 C CA . ASP A 1 108 ? 0.997 3.145 -10.733 1.00 82.75 108 ASP A CA 1
ATOM 834 C C . ASP A 1 108 ? 0.141 2.357 -9.737 1.00 82.75 108 ASP A C 1
ATOM 836 O O . ASP A 1 108 ? 0.536 1.278 -9.278 1.00 82.75 108 ASP A O 1
ATOM 840 N N . VAL A 1 109 ? -1.027 2.889 -9.396 1.00 85.00 109 VAL A N 1
ATOM 841 C CA . VAL A 1 109 ? -1.980 2.254 -8.482 1.00 85.00 109 VAL A CA 1
ATOM 842 C C . VAL A 1 109 ? -3.356 2.275 -9.131 1.00 85.00 109 VAL A C 1
ATOM 844 O O . VAL A 1 109 ? -4.056 3.283 -9.145 1.00 85.00 109 VAL A O 1
ATOM 847 N N . ASP A 1 110 ? -3.778 1.120 -9.628 1.00 85.06 110 ASP A N 1
ATOM 848 C CA . ASP A 1 110 ? -5.112 0.926 -10.173 1.00 85.06 110 ASP A CA 1
ATOM 849 C C . ASP A 1 110 ? -6.070 0.496 -9.052 1.00 85.06 110 ASP A C 1
ATOM 851 O O . ASP A 1 110 ? -6.162 -0.678 -8.675 1.00 85.06 110 ASP A O 1
ATOM 855 N N . LEU A 1 111 ? -6.820 1.458 -8.515 1.00 81.56 111 LEU A N 1
ATOM 856 C CA . LEU A 1 111 ? -7.845 1.206 -7.499 1.00 81.56 111 LEU A CA 1
ATOM 857 C C . LEU A 1 111 ? -9.072 0.454 -8.041 1.00 81.56 111 LEU A C 1
ATOM 859 O O . LEU A 1 111 ? -9.762 -0.216 -7.268 1.00 81.56 111 LEU A O 1
ATOM 863 N N . ALA A 1 112 ? -9.360 0.537 -9.346 1.00 79.75 112 ALA A N 1
ATOM 864 C CA . ALA A 1 112 ? -10.516 -0.130 -9.944 1.00 79.75 112 ALA A CA 1
ATOM 865 C C . ALA A 1 112 ? -10.313 -1.648 -9.976 1.00 79.75 112 ALA A C 1
ATOM 867 O O . ALA A 1 112 ? -11.243 -2.412 -9.700 1.00 79.75 112 ALA A O 1
ATOM 868 N N . THR A 1 113 ? -9.086 -2.086 -10.263 1.00 82.12 113 THR A N 1
ATOM 869 C CA . THR A 1 113 ? -8.707 -3.504 -10.230 1.00 82.12 113 THR A CA 1
ATOM 870 C C . THR A 1 113 ? -8.036 -3.932 -8.925 1.00 82.12 113 THR A C 1
ATOM 872 O O . THR A 1 113 ? -7.813 -5.129 -8.737 1.00 82.12 113 THR A O 1
ATOM 875 N N . ARG A 1 114 ? -7.783 -2.989 -8.002 1.00 85.12 114 ARG A N 1
ATOM 876 C CA . ARG A 1 114 ? -7.018 -3.180 -6.757 1.00 85.12 114 ARG A CA 1
ATOM 877 C C . ARG A 1 114 ? -5.628 -3.750 -7.030 1.00 85.12 114 ARG A C 1
ATOM 879 O O . ARG A 1 114 ? -5.242 -4.775 -6.468 1.00 85.12 114 ARG A O 1
ATOM 886 N N . ARG A 1 115 ? -4.882 -3.105 -7.923 1.00 87.50 115 ARG A N 1
ATOM 887 C CA . ARG A 1 115 ? -3.528 -3.504 -8.319 1.00 87.50 115 ARG A CA 1
ATOM 888 C C . ARG A 1 115 ? -2.544 -2.368 -8.094 1.00 87.50 115 ARG A C 1
ATOM 890 O O . ARG A 1 115 ? -2.790 -1.241 -8.498 1.00 87.50 115 ARG A O 1
ATOM 897 N N . VAL A 1 116 ? -1.413 -2.684 -7.478 1.00 87.56 116 VAL A N 1
ATOM 898 C CA . VAL A 1 116 ? -0.284 -1.769 -7.286 1.00 87.56 116 VAL A CA 1
ATOM 899 C C . VAL A 1 116 ? 0.847 -2.245 -8.184 1.00 87.56 116 VAL A C 1
ATOM 901 O O . VAL A 1 116 ? 1.335 -3.363 -8.022 1.00 87.56 116 VAL A O 1
ATOM 904 N N . VAL A 1 117 ? 1.258 -1.408 -9.131 1.00 87.25 117 VAL A N 1
ATOM 905 C CA . VAL A 1 117 ? 2.383 -1.668 -10.027 1.00 87.25 117 VAL A CA 1
ATOM 906 C C . VAL A 1 117 ? 3.629 -1.037 -9.428 1.00 87.25 117 VAL A C 1
ATOM 908 O O . VAL A 1 117 ? 3.730 0.182 -9.291 1.00 87.25 117 VAL A O 1
ATOM 911 N N . LEU A 1 118 ? 4.597 -1.874 -9.080 1.00 85.69 118 LEU A N 1
ATOM 912 C CA . LEU A 1 118 ? 5.901 -1.439 -8.618 1.00 85.69 118 LEU A CA 1
ATOM 913 C C . LEU A 1 118 ? 6.822 -1.170 -9.808 1.00 85.69 118 LEU A C 1
ATOM 915 O O . LEU A 1 118 ? 6.848 -1.922 -10.781 1.00 85.69 118 LEU A O 1
ATOM 919 N N . ALA A 1 119 ? 7.586 -0.085 -9.716 1.00 84.19 119 ALA A N 1
ATOM 920 C CA . ALA A 1 119 ? 8.652 0.246 -10.648 1.00 84.19 119 ALA A CA 1
ATOM 921 C C . ALA A 1 119 ? 9.909 -0.592 -10.384 1.00 84.19 119 ALA A C 1
ATOM 923 O O . ALA A 1 119 ? 10.551 -1.040 -11.328 1.00 84.19 119 ALA A O 1
ATOM 924 N N . THR A 1 120 ? 10.266 -0.771 -9.111 1.00 78.38 120 THR A N 1
ATOM 925 C CA . THR A 1 120 ? 11.402 -1.581 -8.666 1.00 78.38 120 THR A CA 1
ATOM 926 C C . THR A 1 120 ? 11.202 -1.996 -7.211 1.00 78.38 120 THR A C 1
ATOM 928 O O . THR A 1 120 ? 10.464 -1.350 -6.469 1.00 78.38 120 THR A O 1
ATOM 931 N N . ILE A 1 121 ? 11.863 -3.077 -6.809 1.00 73.50 121 ILE A N 1
ATOM 932 C CA . ILE A 1 121 ? 12.025 -3.497 -5.408 1.00 73.50 121 ILE A CA 1
ATOM 933 C C . ILE A 1 121 ? 13.509 -3.638 -5.037 1.00 73.50 121 ILE A C 1
ATOM 935 O O . ILE A 1 121 ? 13.835 -4.129 -3.960 1.00 73.50 121 ILE A O 1
ATOM 939 N N . GLU A 1 122 ? 14.418 -3.249 -5.939 1.00 65.19 122 GLU A N 1
ATOM 940 C CA . GLU A 1 122 ? 15.856 -3.285 -5.682 1.00 65.19 122 GLU A CA 1
ATOM 941 C C . GLU A 1 122 ? 16.231 -2.212 -4.651 1.00 65.19 122 GLU A C 1
ATOM 943 O O . GLU A 1 122 ? 15.951 -1.030 -4.847 1.00 65.19 122 GLU A O 1
ATOM 948 N N . GLY A 1 123 ? 16.884 -2.624 -3.560 1.00 59.41 123 GLY A N 1
ATOM 949 C CA . GLY A 1 123 ? 17.335 -1.726 -2.490 1.00 59.41 123 GLY A CA 1
ATOM 950 C C . GLY A 1 123 ? 16.425 -1.645 -1.259 1.00 59.41 123 GLY A C 1
ATOM 951 O O . GLY A 1 123 ? 16.728 -0.851 -0.367 1.00 59.41 123 GLY A O 1
ATOM 952 N N . LEU A 1 124 ? 15.357 -2.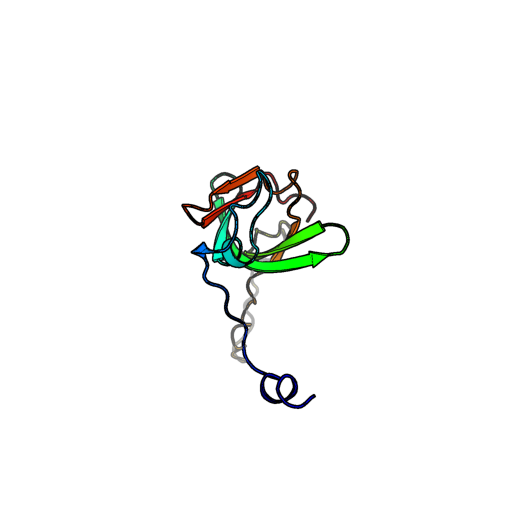453 -1.209 1.00 61.09 124 LEU A N 1
ATOM 953 C CA . LEU A 1 124 ? 14.538 -2.690 -0.011 1.00 61.09 124 LEU A CA 1
ATOM 954 C C . LEU A 1 124 ? 15.162 -3.722 0.936 1.00 61.09 124 LEU A C 1
ATOM 956 O O . LEU A 1 124 ? 15.809 -4.671 0.438 1.00 61.09 124 LEU A O 1
#

pLDDT: mean 70.47, std 15.77, range [33.03, 89.81]

Radius of gyration: 21.44 Å; chains: 1; bounding box: 50×59×46 Å

Sequence (124 aa):
RDAAEALRGSQLVVPRALLEEAEADEYYVVDLIGCEVMLDEARLGVVVDVQSYPTCDVLVVNLDRPLADPADPEAPPPEPKKPGFKKKPRRLRPPRLEVPMAGTYVRDVDLATRRVVLATIEGL

Foldseek 3Di:
DPPVVVCVPPDDDDPPVPDDDAPVLDDDQVLLFQFFEDEPPDTQAGFHGWDDDPVFIKTKGFGPDPPDDPPDPDDDPDDDDDDDDPPDPPPPRRDIQIHTSDCQFFVDADSVRRYTYTPDSPPD

Secondary structure (DSSP, 8-state):
--TTTTTTT------GGGSPPPPTT---HHHHTTPEEEETTEEEEEEEEEEE-SS-EEEEEEESS-----------------S---------PPPEEEEE-STTTEEEEETTTTEEEES--TT-